Protein AF-A0A3Q1AWP1-F1 (afdb_monomer_lite)

Organism: Amphiprion ocellaris (NCBI:txid80972)

Radius of gyration: 15.58 Å; chains: 1; bounding box: 40×20×43 Å

Structure (mmCIF, N/CA/C/O backbone):
data_AF-A0A3Q1AWP1-F1
#
_entry.id   AF-A0A3Q1AWP1-F1
#
loop_
_atom_site.group_PDB
_atom_site.id
_atom_site.type_symbol
_atom_site.label_atom_id
_atom_site.label_alt_id
_atom_site.label_comp_id
_atom_site.label_asym_id
_atom_site.label_entity_id
_atom_site.label_seq_id
_atom_site.pdbx_PDB_ins_code
_atom_site.Cartn_x
_atom_site.Cartn_y
_atom_site.Cartn_z
_atom_site.occupancy
_atom_site.B_iso_or_equiv
_atom_site.auth_seq_id
_atom_site.auth_comp_id
_atom_site.auth_asym_id
_atom_site.auth_atom_id
_atom_site.pdbx_PDB_model_num
ATOM 1 N N . MET A 1 1 ? 5.289 -5.333 -12.918 1.00 77.38 1 MET A N 1
ATOM 2 C CA . MET A 1 1 ? 5.047 -4.161 -12.049 1.00 77.38 1 MET A CA 1
ATOM 3 C C . MET A 1 1 ? 6.378 -3.536 -11.684 1.00 77.38 1 MET A C 1
ATOM 5 O O . MET A 1 1 ? 7.332 -4.279 -11.473 1.00 77.38 1 MET A O 1
ATOM 9 N N . VAL A 1 2 ? 6.441 -2.209 -11.630 1.00 78.25 2 VAL A N 1
ATOM 10 C CA . VAL A 1 2 ? 7.657 -1.429 -11.375 1.00 78.25 2 VAL A CA 1
ATOM 11 C C . VAL A 1 2 ? 7.382 -0.419 -10.272 1.00 78.25 2 VAL A C 1
ATOM 13 O O . VAL A 1 2 ? 6.376 0.283 -10.310 1.00 78.25 2 VAL A O 1
ATOM 16 N N . LYS A 1 3 ? 8.287 -0.351 -9.295 1.00 81.5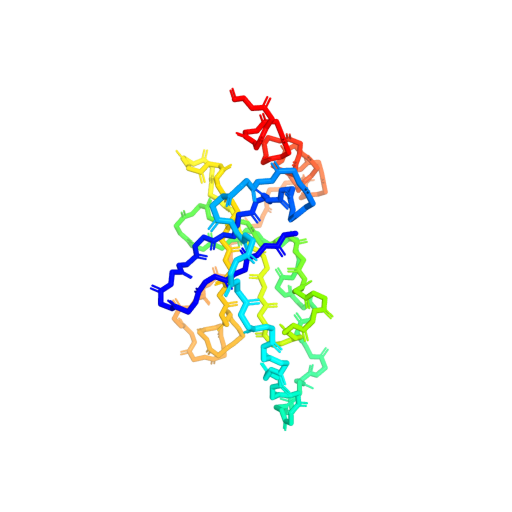6 3 LYS A N 1
ATOM 17 C CA . LYS A 1 3 ? 8.365 0.736 -8.319 1.00 81.56 3 LYS A CA 1
ATOM 18 C C . LYS A 1 3 ? 9.567 1.592 -8.685 1.00 81.56 3 LYS A C 1
ATOM 20 O O . LYS A 1 3 ? 10.669 1.060 -8.795 1.00 81.56 3 LYS A O 1
ATOM 25 N N . TYR A 1 4 ? 9.338 2.882 -8.883 1.00 79.88 4 TYR A N 1
ATOM 26 C CA . TYR A 1 4 ? 10.393 3.847 -9.166 1.00 79.88 4 TYR A CA 1
ATOM 27 C C . TYR A 1 4 ? 10.915 4.463 -7.870 1.00 79.88 4 TYR A C 1
ATOM 29 O O . TYR A 1 4 ? 10.132 4.776 -6.971 1.00 79.88 4 TYR A O 1
ATOM 37 N N . ASP A 1 5 ? 12.230 4.656 -7.781 1.00 77.81 5 ASP A N 1
ATOM 38 C CA . ASP A 1 5 ? 12.841 5.351 -6.648 1.00 77.81 5 ASP A CA 1
ATOM 39 C C . ASP A 1 5 ? 12.274 6.777 -6.547 1.00 77.81 5 ASP A C 1
ATOM 41 O O . ASP A 1 5 ? 12.242 7.517 -7.532 1.00 77.81 5 ASP A O 1
ATOM 45 N N . GLY A 1 6 ? 11.809 7.155 -5.354 1.00 81.31 6 GLY A N 1
ATOM 46 C CA . GLY A 1 6 ? 11.223 8.473 -5.083 1.00 81.31 6 GLY A CA 1
ATOM 47 C C . GLY A 1 6 ? 9.740 8.632 -5.437 1.00 81.31 6 GLY A C 1
ATOM 48 O O . GLY A 1 6 ? 9.195 9.703 -5.193 1.00 81.31 6 GLY A O 1
ATOM 49 N N . TYR A 1 7 ? 9.079 7.599 -5.972 1.00 82.56 7 TYR A N 1
ATOM 50 C CA . TYR A 1 7 ? 7.639 7.614 -6.246 1.00 82.56 7 TYR A CA 1
ATOM 51 C C . TYR A 1 7 ? 6.902 6.607 -5.375 1.00 82.56 7 TYR A C 1
ATOM 53 O O . TYR A 1 7 ? 7.357 5.478 -5.195 1.00 82.56 7 TYR A O 1
ATOM 61 N N . ASP A 1 8 ? 5.720 6.981 -4.893 1.00 83.94 8 ASP A N 1
ATOM 62 C CA . ASP A 1 8 ? 4.922 6.144 -3.995 1.00 83.94 8 ASP A CA 1
ATOM 63 C C . ASP A 1 8 ? 4.035 5.120 -4.719 1.00 83.94 8 ASP A C 1
ATOM 65 O O . ASP A 1 8 ? 3.806 4.018 -4.208 1.00 83.94 8 ASP A O 1
ATOM 69 N N . CYS A 1 9 ? 3.614 5.429 -5.944 1.00 82.94 9 CYS A N 1
ATOM 70 C CA . CYS A 1 9 ? 2.802 4.545 -6.771 1.00 82.94 9 CYS A CA 1
ATOM 71 C C . CYS A 1 9 ? 3.614 3.399 -7.400 1.00 82.94 9 CYS A C 1
ATOM 73 O O . CYS A 1 9 ? 4.843 3.442 -7.521 1.00 82.94 9 CYS A O 1
ATOM 75 N N . VAL A 1 10 ? 2.904 2.344 -7.795 1.00 81.31 10 VAL A N 1
ATOM 76 C CA . VAL A 1 10 ? 3.454 1.180 -8.493 1.00 81.31 10 VAL A CA 1
ATOM 77 C C . VAL A 1 10 ? 2.810 1.088 -9.868 1.00 81.31 10 VAL A C 1
ATOM 79 O O . VAL A 1 10 ? 1.588 1.061 -9.981 1.00 81.31 10 VAL A O 1
ATOM 82 N N . CYS A 1 11 ? 3.628 1.002 -10.914 1.00 77.56 11 CYS A N 1
ATOM 83 C CA . CYS A 1 11 ? 3.156 1.004 -12.296 1.00 77.56 11 CYS A CA 1
ATOM 84 C C . CYS A 1 11 ? 3.132 -0.412 -12.889 1.00 77.56 11 CYS A C 1
ATOM 86 O O . CYS A 1 11 ? 4.069 -1.205 -12.712 1.00 77.56 11 CYS A O 1
ATOM 88 N N . GLY A 1 12 ? 2.076 -0.737 -13.635 1.00 73.19 12 GLY A N 1
ATOM 89 C CA . GLY A 1 12 ? 2.088 -1.834 -14.601 1.00 73.19 12 GLY A CA 1
ATOM 90 C C . GLY A 1 12 ? 2.824 -1.386 -15.861 1.00 73.19 12 GLY A C 1
ATOM 91 O O . GLY A 1 12 ? 2.484 -0.356 -16.424 1.00 73.19 12 GLY A O 1
ATOM 92 N N . ILE A 1 13 ? 3.861 -2.114 -16.276 1.00 70.81 13 ILE A N 1
ATOM 93 C CA . ILE A 1 13 ? 4.628 -1.787 -17.482 1.00 70.81 13 ILE A CA 1
ATOM 94 C C . ILE A 1 13 ? 4.931 -3.073 -18.234 1.00 70.81 13 ILE A C 1
ATOM 96 O O . ILE A 1 13 ? 5.442 -4.037 -17.650 1.00 70.81 13 ILE A O 1
ATOM 100 N N . GLU A 1 14 ? 4.651 -3.065 -19.532 1.00 65.94 14 GLU A N 1
ATOM 101 C CA . GLU A 1 14 ? 5.032 -4.121 -20.461 1.00 65.94 14 GLU A CA 1
ATOM 102 C C . GLU A 1 14 ? 6.476 -3.904 -20.932 1.00 65.94 14 GLU A C 1
ATOM 104 O O . GLU A 1 14 ? 6.734 -3.369 -22.007 1.00 65.94 14 GLU A O 1
ATOM 109 N N . PHE A 1 15 ? 7.444 -4.339 -20.116 1.00 60.16 15 PHE A N 1
AT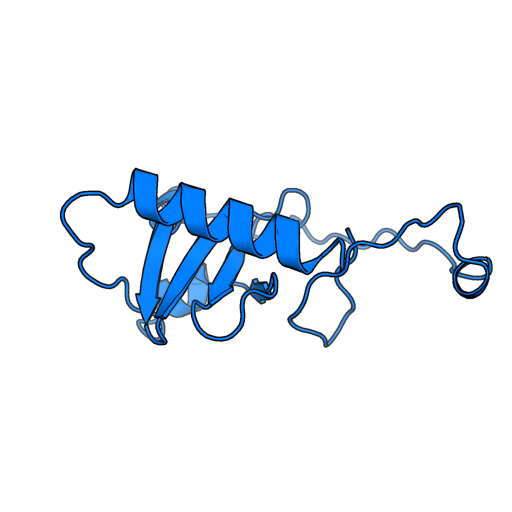OM 110 C CA . PHE A 1 15 ? 8.888 -4.176 -20.371 1.00 60.16 15 PHE A CA 1
ATOM 111 C C . PHE A 1 15 ? 9.356 -4.583 -21.775 1.00 60.16 15 PHE A C 1
ATOM 113 O O . PHE A 1 15 ? 10.381 -4.093 -22.239 1.00 60.16 15 PHE A O 1
ATOM 120 N N . PHE A 1 16 ? 8.659 -5.517 -22.422 1.00 55.56 16 PHE A N 1
ATOM 121 C CA . PHE A 1 16 ? 9.063 -6.047 -23.721 1.00 55.56 16 PHE A CA 1
ATOM 122 C C . PHE A 1 16 ? 8.528 -5.232 -24.908 1.00 55.56 16 PHE A C 1
ATOM 124 O O . PHE A 1 16 ? 9.109 -5.289 -25.989 1.00 55.56 16 PHE A O 1
ATOM 131 N N . MET A 1 17 ? 7.444 -4.477 -24.715 1.00 60.28 17 MET A N 1
ATOM 132 C CA . MET A 1 17 ? 6.754 -3.758 -25.793 1.00 60.28 17 MET A CA 1
ATOM 133 C C . MET A 1 17 ? 7.008 -2.249 -25.761 1.00 60.28 17 MET A C 1
ATOM 135 O O . MET A 1 17 ? 6.836 -1.580 -26.778 1.00 60.28 17 MET A O 1
ATOM 139 N N . ASP A 1 18 ? 7.456 -1.709 -24.627 1.00 62.91 18 ASP A N 1
ATOM 140 C CA . ASP A 1 18 ? 7.679 -0.276 -24.476 1.00 62.91 18 ASP A CA 1
ATOM 141 C C . ASP A 1 18 ? 9.041 0.162 -25.046 1.00 62.91 18 ASP A C 1
ATOM 143 O O . ASP A 1 18 ? 10.114 -0.135 -24.508 1.00 62.91 18 ASP A O 1
ATOM 147 N N . GLU A 1 19 ? 9.006 0.899 -26.159 1.00 63.00 19 GLU A N 1
ATOM 148 C CA . GLU A 1 19 ? 10.209 1.400 -26.826 1.00 63.00 19 GLU A CA 1
ATOM 149 C C . GLU A 1 19 ? 11.010 2.394 -25.977 1.00 63.00 19 GLU A C 1
ATOM 151 O O . GLU A 1 19 ? 12.225 2.496 -26.161 1.00 63.00 19 GLU A O 1
ATOM 156 N N . SER A 1 20 ? 10.372 3.070 -25.014 1.00 66.81 20 SER A N 1
ATOM 157 C CA . SER A 1 20 ? 11.038 4.018 -24.114 1.00 66.81 20 SER A CA 1
ATOM 158 C C . SER A 1 20 ? 11.971 3.333 -23.104 1.00 66.81 20 SER A C 1
ATOM 160 O O . SER A 1 20 ? 12.843 3.981 -22.523 1.00 66.81 20 SER A O 1
ATOM 162 N N . ILE A 1 21 ? 11.849 2.008 -22.936 1.00 62.62 21 ILE A N 1
ATOM 163 C CA . ILE A 1 21 ? 12.556 1.216 -21.915 1.00 62.62 21 ILE A CA 1
ATOM 164 C C . ILE A 1 21 ? 13.768 0.459 -22.486 1.00 62.62 21 ILE A C 1
ATOM 166 O O . ILE A 1 21 ? 14.599 -0.050 -21.731 1.00 62.62 21 ILE A O 1
ATOM 170 N N . LYS A 1 22 ? 13.960 0.462 -23.814 1.00 57.94 22 LYS A N 1
ATOM 171 C CA . LYS A 1 22 ? 15.021 -0.284 -24.530 1.00 57.94 22 LYS A CA 1
ATOM 172 C C . LYS A 1 22 ? 16.469 0.045 -24.098 1.00 57.94 22 LYS A C 1
ATOM 174 O O . LYS A 1 22 ? 17.381 -0.684 -24.476 1.00 57.94 22 LYS A O 1
ATOM 179 N N . ALA A 1 23 ? 16.698 1.093 -23.299 1.00 58.09 23 ALA A N 1
ATOM 180 C CA . ALA A 1 23 ? 18.020 1.528 -22.825 1.00 58.09 23 ALA A CA 1
ATOM 181 C C . ALA A 1 23 ? 18.272 1.344 -21.309 1.00 58.09 23 ALA A C 1
ATOM 183 O O . ALA A 1 23 ? 19.312 1.775 -20.804 1.00 58.09 23 ALA A O 1
ATOM 184 N N . ALA A 1 24 ? 17.350 0.738 -20.552 1.00 60.97 24 ALA A N 1
ATOM 185 C CA . ALA A 1 24 ? 17.502 0.614 -19.103 1.00 60.97 24 ALA A CA 1
ATOM 186 C C . ALA A 1 24 ? 18.565 -0.438 -18.717 1.00 60.97 24 ALA A C 1
ATOM 188 O O . ALA A 1 24 ? 18.372 -1.641 -18.896 1.00 60.97 24 ALA A O 1
ATOM 189 N N . ASN A 1 25 ? 19.681 0.001 -18.124 1.00 60.69 25 ASN A N 1
ATOM 190 C CA . ASN A 1 25 ? 20.638 -0.893 -17.468 1.00 60.69 25 ASN A CA 1
ATOM 191 C C . ASN A 1 25 ? 20.003 -1.462 -16.189 1.00 60.69 25 ASN A C 1
ATOM 193 O O . ASN A 1 25 ? 19.875 -0.763 -15.184 1.00 60.69 25 ASN A O 1
ATOM 197 N N . LEU A 1 26 ? 19.594 -2.732 -16.224 1.00 59.22 26 LEU A N 1
ATOM 198 C CA . LEU A 1 26 ? 18.996 -3.416 -15.079 1.00 59.22 26 LEU A CA 1
ATOM 199 C C . LEU A 1 26 ? 20.038 -3.612 -13.968 1.00 59.22 26 LEU A C 1
ATOM 201 O O . LEU A 1 26 ? 20.882 -4.505 -14.037 1.00 59.22 26 LEU A O 1
ATOM 205 N N . VAL A 1 27 ? 19.952 -2.810 -12.909 1.00 60.62 27 VAL A N 1
ATOM 206 C CA . VAL A 1 27 ? 20.749 -2.998 -11.693 1.00 60.62 27 VAL A CA 1
ATOM 207 C C . VAL A 1 27 ? 19.867 -3.636 -10.626 1.00 60.62 27 VAL A C 1
ATOM 209 O O . VAL A 1 27 ? 18.948 -3.014 -10.099 1.00 60.62 27 VAL A O 1
ATOM 212 N N . ARG A 1 28 ? 20.142 -4.897 -10.277 1.00 58.69 28 ARG A N 1
ATOM 213 C CA . ARG A 1 28 ? 19.440 -5.576 -9.181 1.00 58.69 28 ARG A CA 1
ATOM 214 C C . ARG A 1 28 ? 19.990 -5.085 -7.842 1.00 58.69 28 ARG A C 1
ATOM 216 O O . ARG A 1 28 ? 21.010 -5.581 -7.372 1.00 58.69 28 ARG A O 1
ATOM 223 N N . LYS A 1 29 ? 19.293 -4.144 -7.206 1.00 63.88 29 LYS A N 1
ATOM 224 C CA . LYS A 1 29 ? 19.585 -3.701 -5.838 1.00 63.88 29 LYS A CA 1
ATOM 225 C C . LYS A 1 29 ? 18.367 -3.959 -4.958 1.00 63.88 29 LYS A C 1
ATOM 227 O O . LYS A 1 29 ? 17.392 -3.227 -5.006 1.00 63.88 29 LYS A O 1
ATOM 232 N N . VAL A 1 30 ? 18.416 -5.032 -4.175 1.00 61.75 30 VAL A N 1
ATOM 233 C CA . VAL A 1 30 ? 17.366 -5.381 -3.210 1.00 61.75 30 VAL A CA 1
ATOM 234 C C . VAL A 1 30 ? 18.053 -5.655 -1.878 1.00 61.75 30 VAL A C 1
ATOM 236 O O . VAL A 1 30 ? 18.855 -6.583 -1.776 1.00 61.75 30 VAL A O 1
ATOM 239 N N . ASN A 1 31 ? 17.793 -4.821 -0.871 1.00 59.31 31 ASN A N 1
ATOM 240 C CA . ASN A 1 31 ? 18.383 -4.979 0.455 1.00 59.31 31 ASN A CA 1
ATOM 241 C C . ASN A 1 31 ? 17.420 -5.727 1.389 1.00 59.31 31 ASN A C 1
ATOM 243 O O . ASN A 1 31 ? 16.734 -5.117 2.199 1.00 59.31 31 ASN A O 1
ATOM 247 N N . ASN A 1 32 ? 17.400 -7.058 1.299 1.00 59.12 32 ASN A N 1
ATOM 248 C CA . ASN A 1 32 ? 16.553 -7.919 2.142 1.00 59.12 32 ASN A CA 1
ATOM 249 C C . ASN A 1 32 ? 17.152 -8.215 3.530 1.00 59.12 32 ASN A C 1
ATOM 251 O O . ASN A 1 32 ? 16.749 -9.167 4.188 1.00 59.12 32 ASN A O 1
ATOM 255 N N . LYS A 1 33 ? 18.138 -7.435 3.994 1.00 58.94 33 LYS A N 1
ATOM 256 C CA . LYS A 1 33 ? 18.746 -7.629 5.325 1.00 58.94 33 LYS A CA 1
ATOM 257 C C . LYS A 1 33 ? 17.905 -7.072 6.476 1.00 58.94 33 LYS A C 1
ATOM 259 O O . LYS A 1 33 ? 18.350 -7.121 7.621 1.00 58.94 33 LYS A O 1
ATOM 264 N N . ILE A 1 34 ? 16.732 -6.518 6.191 1.00 65.00 34 ILE A N 1
ATOM 265 C CA . ILE A 1 34 ? 15.871 -5.952 7.222 1.00 65.00 34 ILE A CA 1
ATOM 266 C C . ILE A 1 34 ? 15.207 -7.114 7.966 1.00 65.00 34 ILE A C 1
ATOM 268 O O . ILE A 1 34 ? 14.617 -8.001 7.349 1.00 65.00 34 ILE A O 1
ATOM 272 N N . LYS A 1 35 ? 15.349 -7.146 9.295 1.00 65.00 35 LYS A N 1
ATOM 273 C CA . LYS A 1 35 ? 14.640 -8.120 10.129 1.00 65.00 35 LYS A CA 1
ATOM 274 C C . LYS A 1 35 ? 13.154 -7.807 10.049 1.00 65.00 35 LYS A C 1
ATOM 276 O O . LYS A 1 35 ? 12.745 -6.700 10.374 1.00 65.00 35 LYS A O 1
ATOM 281 N N . ILE A 1 36 ? 12.383 -8.781 9.597 1.00 65.38 36 ILE A N 1
ATOM 282 C CA . ILE A 1 36 ? 10.934 -8.679 9.487 1.00 65.38 36 ILE A CA 1
ATOM 283 C C . ILE A 1 36 ? 10.353 -9.274 10.773 1.00 65.38 36 ILE A C 1
ATOM 285 O O . ILE A 1 36 ? 10.644 -10.441 11.053 1.00 65.38 36 ILE A O 1
ATOM 289 N N . PRO A 1 37 ? 9.612 -8.500 11.581 1.00 71.31 37 PRO A N 1
ATOM 290 C CA . PRO A 1 37 ? 8.886 -9.036 12.730 1.00 71.31 37 PRO A CA 1
ATOM 291 C C . PRO A 1 37 ? 7.912 -10.139 12.306 1.00 71.31 37 PRO A C 1
ATOM 293 O O . PRO A 1 37 ? 7.457 -10.172 11.165 1.00 71.31 37 PRO A O 1
ATOM 296 N N . SER A 1 38 ? 7.567 -11.047 13.217 1.00 72.88 38 SER A N 1
ATOM 297 C CA . SER A 1 38 ? 6.539 -12.063 12.954 1.00 72.88 38 SER A CA 1
ATOM 298 C C . SER A 1 38 ? 5.138 -11.462 12.824 1.00 72.88 38 SER A C 1
ATOM 300 O O . SER A 1 38 ? 4.293 -12.048 12.154 1.00 72.88 38 SER A O 1
ATOM 302 N N . GLU A 1 39 ? 4.895 -10.296 13.428 1.00 73.94 39 GLU A N 1
ATOM 303 C CA . GLU A 1 39 ? 3.589 -9.630 13.445 1.00 73.94 39 GLU A CA 1
ATOM 304 C C . GLU A 1 39 ? 3.260 -8.841 12.163 1.00 73.94 39 GLU A C 1
ATOM 306 O O . GLU A 1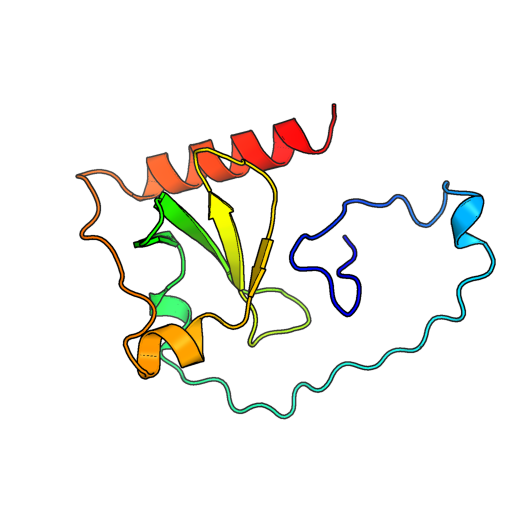 39 ? 2.166 -8.307 12.037 1.00 73.94 39 GLU A O 1
ATOM 311 N N . VAL A 1 40 ? 4.143 -8.801 11.161 1.00 74.50 40 VAL A N 1
ATOM 312 C CA . VAL A 1 40 ? 3.924 -8.023 9.920 1.00 74.50 40 VAL A CA 1
ATOM 313 C C . VAL A 1 40 ? 2.676 -8.411 9.120 1.00 74.50 40 VAL A C 1
ATOM 315 O O . VAL A 1 40 ? 2.173 -7.623 8.326 1.00 74.50 40 VAL A O 1
ATOM 318 N N . GLU A 1 41 ? 2.150 -9.619 9.310 1.00 80.62 41 GLU A N 1
ATOM 319 C CA . GLU A 1 41 ? 0.907 -10.043 8.654 1.00 80.62 41 GLU A CA 1
ATOM 320 C C . GLU A 1 41 ? -0.342 -9.390 9.285 1.00 80.62 41 GLU A C 1
ATOM 322 O O . GLU A 1 41 ? -1.417 -9.434 8.695 1.00 80.62 41 GLU A O 1
ATOM 327 N N . GLU A 1 42 ? -0.219 -8.744 10.451 1.00 85.00 42 GLU A N 1
ATOM 328 C CA . GLU A 1 42 ? -1.334 -8.122 11.180 1.00 85.00 42 GLU A CA 1
ATOM 329 C C . GLU A 1 42 ? -2.011 -6.993 10.393 1.00 85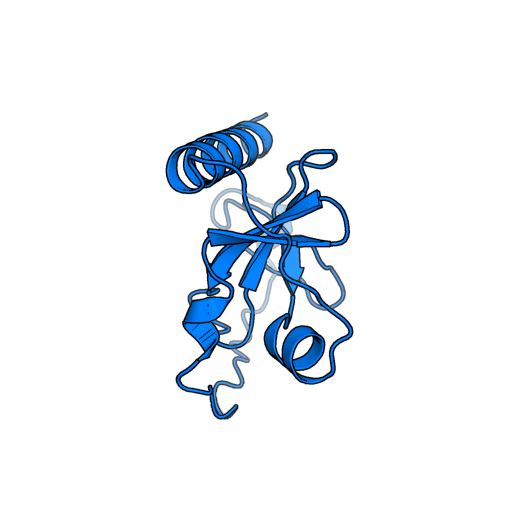.00 42 GLU A C 1
ATOM 331 O O . GLU A 1 42 ? -3.229 -6.818 10.482 1.00 85.00 42 GLU A O 1
ATOM 336 N N . LEU A 1 43 ? -1.232 -6.258 9.593 1.00 88.25 43 LEU A N 1
ATOM 337 C CA . LEU A 1 43 ? -1.727 -5.145 8.783 1.00 88.25 43 LEU A CA 1
ATOM 338 C C . LEU A 1 43 ? -2.473 -5.610 7.530 1.00 88.25 43 LEU A C 1
ATOM 340 O O . LEU A 1 43 ? -3.272 -4.852 6.988 1.00 88.25 43 LEU A O 1
ATOM 344 N N . VAL A 1 44 ? -2.228 -6.827 7.042 1.00 90.19 44 VAL A N 1
ATOM 345 C CA . VAL A 1 44 ? -2.790 -7.289 5.768 1.00 90.19 44 VAL A CA 1
ATOM 346 C C . VAL A 1 44 ? -4.309 -7.438 5.873 1.00 90.19 44 VAL A C 1
ATOM 348 O O . VAL A 1 44 ? -4.840 -8.040 6.805 1.00 90.19 44 VAL A O 1
ATOM 351 N N . GLY A 1 45 ? -5.018 -6.878 4.892 1.00 89.25 45 GLY A N 1
ATOM 352 C CA . GLY A 1 45 ? -6.475 -6.881 4.836 1.00 89.25 45 GLY A CA 1
ATOM 353 C C . GLY A 1 45 ? -7.140 -5.927 5.824 1.00 89.25 45 GLY A C 1
ATOM 354 O O . GLY A 1 45 ? -8.344 -6.033 6.024 1.00 89.25 45 GLY A O 1
ATOM 355 N N . LYS A 1 46 ? -6.380 -5.025 6.461 1.00 90.25 46 LYS A N 1
ATOM 356 C CA . LYS A 1 46 ? -6.918 -4.025 7.383 1.00 90.25 46 LYS A CA 1
ATOM 357 C C . LYS A 1 46 ? -7.181 -2.701 6.688 1.00 90.25 46 LYS A C 1
ATOM 359 O O . LYS A 1 46 ? -6.354 -2.199 5.918 1.00 90.25 46 LYS A O 1
ATOM 364 N N . ALA A 1 47 ? -8.304 -2.092 7.050 1.00 90.50 47 ALA A N 1
ATOM 365 C CA . ALA A 1 47 ? -8.524 -0.671 6.840 1.00 90.50 47 ALA A CA 1
ATOM 366 C C . ALA A 1 47 ? -7.639 0.152 7.792 1.00 90.50 47 ALA A C 1
ATOM 368 O O . ALA A 1 47 ? -7.562 -0.132 8.988 1.00 90.50 47 ALA A O 1
ATOM 369 N N . VAL A 1 48 ? -7.006 1.198 7.271 1.00 90.06 48 VAL A N 1
ATOM 370 C CA . VAL A 1 48 ? -6.159 2.127 8.028 1.00 90.06 48 VAL A CA 1
ATOM 371 C C . VAL A 1 48 ? -6.671 3.560 7.891 1.00 90.06 48 VAL A C 1
ATOM 373 O O . VAL A 1 48 ? -7.525 3.857 7.045 1.00 90.06 48 VAL A O 1
ATOM 376 N N . GLU A 1 49 ? -6.185 4.458 8.748 1.00 85.81 49 GLU A N 1
ATOM 377 C CA . GLU A 1 49 ? -6.489 5.890 8.663 1.00 85.81 49 GLU A CA 1
ATOM 378 C C . GLU A 1 49 ? -6.275 6.448 7.243 1.00 85.81 49 GLU A C 1
ATOM 380 O O . GLU A 1 49 ? -5.525 5.906 6.434 1.00 85.81 49 GLU A O 1
ATOM 385 N N . HIS A 1 50 ? -6.978 7.538 6.924 1.00 80.19 50 HIS A N 1
ATOM 386 C CA . HIS A 1 50 ? -7.077 8.102 5.568 1.00 80.19 50 HIS A CA 1
ATOM 387 C C . HIS A 1 50 ? -7.846 7.236 4.550 1.00 80.19 50 HIS A C 1
ATOM 389 O O . HIS A 1 50 ? -7.724 7.459 3.347 1.00 80.19 50 HIS A O 1
ATOM 395 N N . LEU A 1 51 ? -8.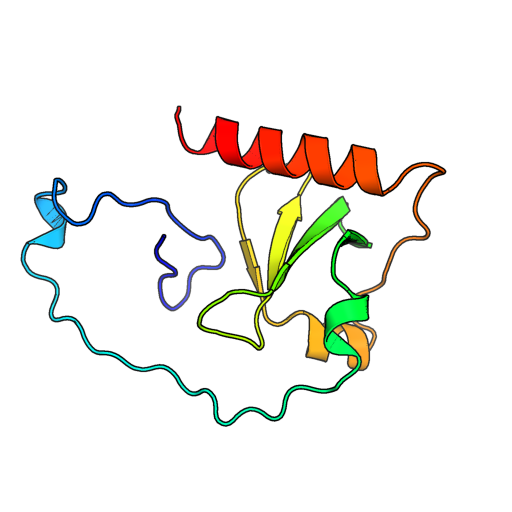707 6.316 5.015 1.00 81.00 51 LEU A N 1
ATOM 396 C CA . LEU A 1 51 ? -9.541 5.441 4.164 1.00 81.00 51 LEU A CA 1
ATOM 397 C C . LEU A 1 51 ? -8.700 4.548 3.233 1.00 81.00 51 LEU A C 1
ATOM 399 O O . LEU A 1 51 ? -9.103 4.247 2.105 1.00 81.00 51 LEU A O 1
ATOM 403 N N . GLY A 1 52 ? -7.514 4.164 3.705 1.00 88.25 52 GLY A N 1
ATOM 404 C CA . GLY A 1 52 ? -6.639 3.223 3.022 1.00 88.25 52 GLY A CA 1
ATOM 405 C C . GLY A 1 52 ? -6.979 1.782 3.387 1.00 88.25 52 GLY A C 1
ATOM 406 O O . GLY A 1 52 ? -7.484 1.511 4.476 1.00 88.25 52 GLY A O 1
ATOM 407 N N . MET A 1 53 ? -6.668 0.846 2.494 1.00 92.44 53 MET A N 1
ATOM 408 C CA . MET A 1 53 ? -6.671 -0.581 2.803 1.00 92.44 53 MET A CA 1
ATOM 409 C C . MET A 1 53 ? -5.377 -1.244 2.358 1.00 92.44 53 MET A C 1
ATOM 411 O O . MET A 1 53 ? -4.967 -1.137 1.199 1.00 92.44 53 MET A O 1
ATOM 415 N N . VAL A 1 54 ? -4.758 -1.953 3.297 1.00 93.06 54 VAL A N 1
ATOM 416 C CA . VAL A 1 54 ? -3.548 -2.736 3.066 1.00 93.06 54 VAL A CA 1
ATOM 417 C C . VAL A 1 54 ? -3.939 -4.044 2.385 1.00 93.06 54 VAL A C 1
ATOM 419 O O . VAL A 1 54 ? -4.678 -4.852 2.940 1.00 93.06 54 VAL A O 1
ATOM 422 N N . LEU A 1 55 ? -3.453 -4.257 1.167 1.00 91.75 55 LEU A N 1
ATOM 423 C CA . LEU A 1 55 ? -3.876 -5.370 0.315 1.00 91.75 55 LEU A CA 1
ATOM 424 C C . LEU A 1 55 ? -3.033 -6.621 0.554 1.00 91.75 55 LEU A C 1
ATOM 426 O O . LEU A 1 55 ? -3.558 -7.722 0.683 1.00 91.75 55 LEU A O 1
ATOM 430 N N . SER A 1 56 ? -1.713 -6.455 0.568 1.00 90.94 56 SER A N 1
ATOM 431 C CA . SER A 1 56 ? -0.755 -7.541 0.766 1.00 90.94 56 SER A CA 1
ATOM 432 C C . SER A 1 56 ? 0.652 -6.989 0.959 1.00 90.94 56 SER A C 1
ATOM 434 O O . SER A 1 56 ? 0.914 -5.799 0.774 1.00 90.94 56 SER A O 1
ATOM 436 N N . ARG A 1 57 ? 1.587 -7.866 1.312 1.00 90.38 57 ARG A N 1
ATOM 437 C CA . ARG A 1 57 ? 3.010 -7.540 1.348 1.00 90.38 57 ARG A CA 1
ATOM 438 C C . ARG A 1 57 ? 3.605 -7.540 -0.057 1.00 90.38 57 ARG A C 1
ATOM 440 O O . ARG A 1 57 ? 3.268 -8.385 -0.888 1.00 90.38 57 ARG A O 1
ATOM 447 N N . ALA A 1 58 ? 4.549 -6.641 -0.308 1.00 87.62 58 ALA A N 1
ATOM 448 C CA . ALA A 1 58 ? 5.276 -6.638 -1.564 1.00 87.62 58 ALA A CA 1
ATOM 449 C C . ALA A 1 58 ? 6.154 -7.906 -1.678 1.00 87.62 58 ALA A C 1
ATOM 451 O O . ALA A 1 58 ? 6.875 -8.254 -0.738 1.00 87.62 58 ALA A O 1
ATOM 452 N N . PRO A 1 59 ? 6.143 -8.603 -2.829 1.00 85.06 59 PRO A N 1
ATOM 453 C CA . PRO A 1 59 ? 6.769 -9.919 -2.967 1.00 85.06 59 PRO A CA 1
ATOM 454 C C . PRO A 1 59 ? 8.302 -9.873 -2.964 1.00 85.06 59 PRO A C 1
ATOM 456 O O . PRO A 1 59 ? 8.945 -10.839 -2.562 1.00 85.06 59 PRO A O 1
ATOM 459 N N . ILE A 1 60 ? 8.897 -8.767 -3.431 1.00 82.62 60 ILE A N 1
ATOM 460 C CA . ILE A 1 60 ? 10.358 -8.607 -3.534 1.00 82.62 60 ILE A CA 1
ATOM 461 C C . ILE A 1 60 ? 10.899 -7.777 -2.367 1.00 82.62 60 ILE A C 1
ATOM 463 O O . ILE A 1 60 ? 11.845 -8.198 -1.706 1.00 82.62 60 ILE A O 1
ATOM 467 N N . MET A 1 61 ? 10.303 -6.608 -2.117 1.00 81.69 61 MET A N 1
ATOM 468 C CA . MET A 1 61 ? 10.662 -5.734 -1.000 1.00 81.69 61 MET A CA 1
ATOM 469 C C . MET A 1 61 ? 9.791 -6.077 0.202 1.00 81.69 61 MET A C 1
ATOM 471 O O . MET A 1 61 ? 8.823 -5.393 0.499 1.00 81.69 61 MET A O 1
ATOM 475 N N . THR A 1 62 ? 10.130 -7.164 0.883 1.00 82.56 62 THR A N 1
ATOM 476 C CA . THR A 1 62 ? 9.278 -7.812 1.893 1.00 82.56 62 THR A CA 1
ATOM 477 C C . THR A 1 62 ? 8.953 -6.964 3.127 1.00 82.56 62 THR A C 1
ATOM 479 O O . THR A 1 62 ? 8.119 -7.370 3.918 1.00 82.56 62 THR A O 1
ATOM 482 N N . ASN A 1 63 ? 9.571 -5.797 3.301 1.00 84.19 63 ASN A N 1
ATOM 483 C CA . ASN A 1 63 ? 9.247 -4.832 4.361 1.00 84.19 63 ASN A CA 1
ATOM 484 C C . ASN A 1 63 ? 8.252 -3.753 3.915 1.00 84.19 63 ASN A C 1
ATOM 486 O O . ASN A 1 63 ? 7.941 -2.842 4.673 1.00 84.19 63 ASN A O 1
ATOM 490 N N . TRP A 1 64 ? 7.787 -3.833 2.671 1.00 89.69 64 TRP A N 1
ATOM 491 C CA . TRP A 1 64 ? 6.837 -2.903 2.086 1.00 89.69 64 TRP A CA 1
ATOM 492 C C . TRP A 1 64 ? 5.489 -3.586 1.891 1.00 89.69 64 TRP A C 1
ATOM 494 O O . TRP A 1 64 ? 5.408 -4.796 1.663 1.00 89.69 64 TRP A O 1
ATOM 504 N N . TYR A 1 65 ? 4.438 -2.784 1.914 1.00 91.62 65 TYR A N 1
ATOM 505 C CA . TYR A 1 65 ? 3.060 -3.213 1.750 1.00 91.62 65 TYR A CA 1
ATOM 506 C C . TYR A 1 65 ? 2.442 -2.522 0.555 1.00 91.62 65 TYR A C 1
ATOM 508 O O . TYR A 1 65 ? 2.701 -1.344 0.319 1.00 91.62 65 TYR A O 1
ATOM 516 N N . TYR A 1 66 ? 1.594 -3.249 -0.159 1.00 92.56 66 TYR A N 1
ATOM 517 C CA . TYR A 1 66 ? 0.664 -2.669 -1.105 1.00 92.56 66 TYR A CA 1
ATOM 518 C C . TYR A 1 66 ? -0.539 -2.099 -0.367 1.00 92.56 66 TYR A C 1
ATOM 520 O O . TYR A 1 66 ? -1.160 -2.781 0.449 1.00 92.56 66 TYR A O 1
ATOM 528 N N . ILE A 1 67 ? -0.886 -0.862 -0.692 1.00 93.19 67 ILE A N 1
ATOM 529 C CA . ILE A 1 67 ? -2.038 -0.154 -0.139 1.00 93.19 67 ILE A CA 1
ATOM 530 C C . ILE A 1 67 ? -2.744 0.602 -1.255 1.00 93.19 67 ILE A C 1
ATOM 532 O O . ILE A 1 67 ? -2.131 1.015 -2.239 1.00 93.19 67 ILE A O 1
ATOM 536 N N . THR A 1 68 ? -4.052 0.753 -1.119 1.00 92.69 68 THR A N 1
ATOM 537 C CA . THR A 1 68 ? -4.855 1.593 -2.006 1.00 92.69 68 THR A CA 1
ATOM 538 C C . THR A 1 68 ? -5.886 2.368 -1.200 1.00 92.69 68 THR A C 1
ATOM 540 O O . THR A 1 68 ? -6.169 2.017 -0.052 1.00 92.69 68 THR A O 1
ATOM 543 N N . TYR A 1 69 ? -6.437 3.421 -1.793 1.00 90.44 69 TYR A N 1
ATOM 544 C CA . TYR A 1 69 ? -7.373 4.327 -1.140 1.00 90.44 69 TYR A CA 1
ATOM 545 C C . TYR A 1 69 ? -8.703 4.327 -1.882 1.00 90.44 69 TYR A C 1
ATOM 547 O O . TYR A 1 69 ? -8.746 4.309 -3.108 1.00 90.44 69 TYR A O 1
ATOM 555 N N . GLU A 1 70 ? -9.813 4.410 -1.148 1.00 86.44 70 GLU A N 1
ATOM 556 C CA . GLU A 1 70 ? -11.148 4.412 -1.769 1.00 86.44 70 GLU A CA 1
ATOM 557 C C . GLU A 1 70 ? -11.357 5.591 -2.733 1.00 86.44 70 GLU A C 1
ATOM 559 O O . GLU A 1 70 ? -12.040 5.460 -3.746 1.00 86.44 70 GLU A O 1
ATOM 564 N N . LYS A 1 71 ? -10.774 6.754 -2.417 1.00 88.12 71 LYS A N 1
ATOM 565 C CA . LYS A 1 71 ? -10.900 7.975 -3.230 1.00 88.12 71 LYS A CA 1
ATOM 566 C C . LYS A 1 71 ? -9.913 8.040 -4.394 1.00 88.12 71 LYS A C 1
ATOM 568 O O . LYS A 1 71 ? -10.136 8.825 -5.311 1.00 88.12 71 LYS A O 1
ATOM 573 N N . ASP A 1 72 ? -8.845 7.254 -4.333 1.00 88.75 72 ASP A N 1
ATOM 574 C CA . ASP A 1 72 ? -7.792 7.206 -5.341 1.00 88.75 72 ASP A CA 1
ATOM 575 C C . ASP A 1 72 ? -7.329 5.748 -5.503 1.00 88.75 72 ASP A C 1
ATOM 577 O O . ASP A 1 72 ? -6.395 5.311 -4.819 1.00 88.75 72 ASP A O 1
ATOM 581 N N . PRO A 1 73 ? -8.026 4.952 -6.343 1.00 87.62 73 PRO A N 1
ATOM 582 C CA . PRO A 1 73 ? -7.820 3.509 -6.474 1.00 87.62 73 PRO A CA 1
ATOM 583 C C . PRO A 1 73 ? -6.579 3.177 -7.323 1.00 87.62 73 PRO A C 1
ATOM 585 O O . PRO A 1 73 ? -6.610 2.355 -8.246 1.00 87.62 73 PRO A O 1
ATOM 588 N N . VAL A 1 74 ? -5.475 3.853 -7.017 1.00 89.81 74 VAL A N 1
ATOM 589 C CA . VAL A 1 74 ? -4.125 3.576 -7.495 1.00 89.81 74 VAL A CA 1
ATOM 590 C C . VAL A 1 74 ? -3.440 2.654 -6.491 1.00 89.81 74 VAL A C 1
ATOM 592 O O . VAL A 1 74 ? -3.726 2.669 -5.289 1.00 89.81 74 VAL A O 1
ATOM 595 N N . LEU A 1 75 ? -2.540 1.808 -6.987 1.00 90.62 75 LEU A N 1
ATOM 596 C CA . LEU A 1 75 ? -1.726 0.961 -6.132 1.00 90.62 75 LEU A CA 1
ATOM 597 C C . LEU A 1 75 ? -0.503 1.732 -5.629 1.00 90.62 75 LEU A C 1
ATOM 599 O O . LEU A 1 75 ? 0.379 2.105 -6.408 1.00 90.62 75 LEU A O 1
ATOM 603 N N . TYR A 1 76 ? -0.431 1.914 -4.318 1.00 91.00 76 TYR A N 1
ATOM 604 C CA . TYR A 1 76 ? 0.702 2.499 -3.614 1.00 91.00 76 TYR A CA 1
ATOM 605 C C . TYR A 1 76 ? 1.519 1.424 -2.917 1.00 91.00 76 TYR A C 1
ATOM 607 O O . TYR A 1 76 ? 1.062 0.297 -2.704 1.00 91.00 76 TYR A O 1
ATOM 615 N N . MET A 1 77 ? 2.747 1.781 -2.555 1.00 91.25 77 MET A N 1
ATOM 616 C CA . MET A 1 77 ? 3.607 0.903 -1.782 1.00 91.25 77 MET A CA 1
ATOM 617 C C . MET A 1 77 ? 4.435 1.690 -0.766 1.00 91.25 77 MET A C 1
ATOM 619 O O . MET A 1 77 ? 5.198 2.570 -1.170 1.00 91.25 77 MET A O 1
ATOM 623 N N . TYR A 1 78 ? 4.317 1.317 0.514 1.00 90.31 78 TYR A N 1
ATOM 624 C CA . TYR A 1 78 ? 4.920 1.998 1.673 1.00 90.31 78 TYR A CA 1
ATOM 625 C C . TYR A 1 78 ? 5.474 1.013 2.718 1.00 90.31 78 TYR A C 1
ATOM 627 O O . TYR A 1 78 ? 5.086 -0.157 2.743 1.00 90.31 78 TYR A O 1
ATOM 635 N N . GLN A 1 79 ? 6.360 1.486 3.600 1.00 89.81 79 GLN A N 1
ATOM 636 C CA . GLN A 1 79 ? 6.873 0.743 4.762 1.00 89.81 79 GLN A CA 1
ATOM 637 C C . GLN A 1 79 ? 5.979 0.968 5.991 1.00 89.81 79 GLN A C 1
ATOM 639 O O . GLN A 1 79 ? 6.365 1.619 6.947 1.00 89.81 79 GLN A O 1
ATOM 644 N N . LEU A 1 80 ? 4.771 0.410 5.963 1.00 90.75 80 LEU A N 1
ATOM 645 C CA . LEU A 1 80 ? 3.728 0.709 6.955 1.00 90.75 80 LEU A CA 1
ATOM 646 C C . LEU A 1 80 ? 3.978 0.142 8.361 1.00 90.75 80 LEU A C 1
ATOM 648 O O . LEU A 1 80 ? 3.279 0.514 9.299 1.00 90.75 80 LEU A O 1
ATOM 652 N N . TRP A 1 81 ? 4.905 -0.810 8.507 1.00 88.88 81 TRP A N 1
ATOM 653 C CA . TRP A 1 81 ? 5.129 -1.461 9.799 1.00 88.88 81 TRP A CA 1
ATOM 654 C C . TRP A 1 81 ? 5.722 -0.503 10.829 1.00 88.88 81 TRP A C 1
ATOM 656 O O . TRP A 1 81 ? 5.261 -0.487 11.965 1.00 88.88 81 TRP A O 1
ATOM 666 N N . ASP A 1 82 ? 6.719 0.283 10.425 1.00 87.38 82 ASP A N 1
ATOM 667 C CA . ASP A 1 82 ? 7.382 1.220 11.329 1.00 87.38 82 ASP A CA 1
ATOM 668 C C . ASP A 1 82 ? 6.384 2.310 11.757 1.00 87.38 82 ASP A C 1
ATOM 670 O O . ASP A 1 82 ? 6.210 2.533 12.950 1.00 87.38 82 ASP A O 1
ATOM 674 N N . ASP A 1 83 ? 5.594 2.841 10.814 1.00 89.75 83 ASP A N 1
ATOM 675 C CA . ASP A 1 83 ? 4.520 3.801 11.109 1.00 89.75 83 ASP A CA 1
ATOM 676 C C . ASP A 1 83 ? 3.465 3.227 12.079 1.00 89.75 83 ASP A C 1
ATOM 678 O O . ASP A 1 83 ? 2.964 3.927 12.958 1.00 89.75 83 ASP A O 1
ATOM 682 N N . TYR A 1 84 ? 3.106 1.943 11.947 1.00 89.06 84 TYR A N 1
ATOM 683 C CA . TYR A 1 84 ? 2.183 1.278 12.877 1.00 89.06 84 TYR A CA 1
ATOM 684 C C . TYR A 1 84 ? 2.803 1.088 14.265 1.00 89.06 84 TYR A C 1
ATOM 686 O O . TYR A 1 84 ? 2.151 1.361 15.274 1.00 89.06 84 TYR A O 1
ATOM 694 N N . ALA A 1 85 ? 4.059 0.639 14.322 1.00 87.88 85 ALA A N 1
ATOM 695 C CA . ALA A 1 85 ? 4.781 0.400 15.568 1.00 87.88 85 ALA A CA 1
ATOM 696 C C . ALA A 1 85 ? 5.028 1.698 16.355 1.00 87.88 85 ALA A C 1
ATOM 698 O O . ALA A 1 85 ? 4.933 1.691 17.585 1.00 87.88 85 ALA A O 1
ATOM 699 N N . ASP A 1 86 ? 5.279 2.801 15.649 1.00 90.06 86 ASP A N 1
ATOM 700 C CA . ASP A 1 86 ? 5.467 4.135 16.223 1.00 90.06 86 ASP A CA 1
ATOM 701 C C . ASP A 1 86 ? 4.128 4.830 16.554 1.00 90.06 86 ASP A C 1
ATOM 703 O O . ASP A 1 86 ? 4.093 5.815 17.296 1.00 90.06 86 ASP A O 1
ATOM 707 N N . GLY A 1 87 ? 3.001 4.275 16.087 1.00 89.00 87 GLY A N 1
ATOM 708 C CA . GLY A 1 87 ? 1.645 4.760 16.363 1.00 89.00 87 GLY A CA 1
ATOM 709 C C . GLY A 1 87 ? 1.155 5.876 15.432 1.00 89.00 87 GLY A C 1
ATOM 710 O O . GLY A 1 87 ? 0.081 6.442 15.678 1.00 89.00 87 GLY A O 1
ATOM 711 N N . ASP A 1 88 ? 1.910 6.160 14.371 1.00 90.12 88 ASP A N 1
ATOM 712 C CA . ASP A 1 88 ? 1.595 7.122 13.310 1.00 90.12 88 ASP A CA 1
ATOM 713 C C . ASP A 1 88 ? 0.575 6.571 12.300 1.00 90.12 88 ASP A C 1
ATOM 715 O O . ASP A 1 88 ? -0.139 7.334 11.647 1.00 90.12 88 ASP A O 1
ATOM 719 N N . LEU A 1 89 ? 0.451 5.243 12.206 1.00 90.25 89 LEU A N 1
ATOM 720 C CA . LEU A 1 89 ? -0.583 4.557 11.438 1.00 90.25 89 LEU A CA 1
ATOM 721 C C . LEU A 1 89 ? -1.521 3.796 12.373 1.00 90.25 89 LEU A C 1
ATOM 723 O O . LEU A 1 89 ? -1.083 2.981 13.182 1.00 90.25 89 LEU A O 1
ATOM 727 N N . ARG A 1 90 ? -2.835 3.995 12.223 1.00 91.06 90 ARG A N 1
ATOM 728 C CA . ARG A 1 90 ? -3.834 3.256 13.010 1.00 91.06 90 ARG A CA 1
ATOM 729 C C . ARG A 1 90 ? -4.726 2.392 12.140 1.00 91.06 90 ARG A C 1
ATOM 731 O O . ARG A 1 90 ? -5.214 2.825 11.095 1.00 91.06 90 ARG A O 1
ATOM 738 N N . ILE A 1 91 ? -4.981 1.181 12.628 1.00 89.94 91 ILE A N 1
ATOM 739 C CA . ILE A 1 91 ? -5.993 0.279 12.083 1.00 89.94 91 ILE A CA 1
ATOM 740 C C . ILE A 1 91 ? -7.371 0.804 12.495 1.00 89.94 91 ILE A C 1
ATOM 742 O O . ILE A 1 91 ? -7.640 1.034 13.676 1.00 89.94 91 ILE A O 1
ATOM 746 N N . LEU A 1 92 ? -8.260 0.977 11.524 1.00 86.56 92 LEU A N 1
ATOM 747 C CA . LEU A 1 92 ? -9.656 1.307 11.779 1.00 86.56 92 LEU A CA 1
ATOM 748 C C . LEU A 1 92 ? -10.408 0.026 12.158 1.00 86.56 92 LEU A C 1
ATOM 750 O O . LEU A 1 92 ? -10.253 -1.003 11.500 1.00 86.56 92 LEU A O 1
ATOM 754 N N . LEU A 1 93 ? -11.245 0.075 13.202 1.00 73.38 93 LEU A N 1
ATOM 755 C CA . LEU A 1 93 ? -12.131 -1.048 13.522 1.00 73.38 93 LEU A CA 1
ATOM 756 C C . LEU A 1 93 ? -13.063 -1.299 12.331 1.00 73.38 93 LEU A C 1
ATOM 758 O O . LEU A 1 93 ? -13.887 -0.455 11.977 1.00 73.38 93 LEU A O 1
ATOM 762 N N . GLU A 1 94 ? -12.894 -2.451 11.694 1.00 67.06 94 GLU A N 1
ATOM 763 C CA . GLU A 1 94 ? -13.531 -2.731 10.416 1.00 67.06 94 GLU A CA 1
ATOM 764 C C . GLU A 1 94 ? -14.984 -3.206 10.571 1.00 67.06 94 GLU A C 1
ATOM 766 O O . GLU A 1 94 ? -15.377 -3.801 11.576 1.00 67.06 94 GLU A O 1
ATOM 771 N N . ALA A 1 95 ? -15.802 -2.912 9.557 1.00 57.22 95 ALA A N 1
ATOM 772 C CA . ALA A 1 95 ? -17.209 -3.292 9.493 1.00 57.22 95 ALA A CA 1
ATOM 773 C C . ALA A 1 95 ? -17.396 -4.818 9.359 1.00 57.22 95 ALA A C 1
ATOM 775 O O . ALA A 1 95 ? -16.461 -5.551 9.057 1.00 57.22 95 ALA A O 1
ATOM 776 N N . ALA A 1 96 ? -18.637 -5.293 9.518 1.00 58.06 96 ALA A N 1
ATOM 777 C CA . ALA A 1 96 ? -19.028 -6.704 9.664 1.00 58.06 96 ALA A CA 1
ATOM 778 C C . ALA A 1 96 ? -18.593 -7.698 8.552 1.00 58.06 96 ALA A C 1
ATOM 780 O O . ALA A 1 96 ? -18.926 -8.879 8.650 1.00 58.06 96 ALA A O 1
ATOM 781 N N . ASN A 1 97 ? -17.894 -7.269 7.492 1.00 71.69 97 ASN A N 1
ATOM 782 C CA . ASN A 1 97 ? -17.398 -8.158 6.437 1.00 71.69 97 ASN A CA 1
ATOM 783 C C . ASN A 1 97 ? -16.132 -7.619 5.719 1.00 71.69 97 ASN A C 1
ATOM 785 O O . ASN A 1 97 ? -16.230 -7.146 4.583 1.00 71.69 97 ASN A O 1
ATOM 789 N N . PRO A 1 98 ? -14.950 -7.690 6.360 1.00 73.00 98 PRO A N 1
ATOM 790 C CA . PRO A 1 98 ? -13.691 -7.166 5.818 1.00 73.00 98 PRO A CA 1
ATOM 791 C C . PRO A 1 98 ? -13.254 -7.872 4.526 1.00 73.00 98 PRO A C 1
ATOM 793 O O . PRO A 1 98 ? -12.810 -7.217 3.592 1.00 73.00 98 PRO A O 1
ATOM 796 N N . GLN A 1 99 ? -13.494 -9.184 4.399 1.00 78.25 99 GLN A N 1
ATOM 797 C CA . GLN A 1 99 ? -13.065 -9.960 3.227 1.00 78.25 99 GLN A CA 1
ATOM 798 C C . GLN A 1 99 ? -13.727 -9.491 1.923 1.00 78.25 99 GLN A C 1
ATOM 800 O O . GLN A 1 99 ? -13.073 -9.307 0.901 1.00 78.25 99 GLN A O 1
ATOM 805 N N . ARG A 1 100 ? -15.043 -9.239 1.951 1.00 83.19 100 ARG A N 1
ATOM 806 C CA . ARG A 1 100 ? -15.730 -8.682 0.775 1.00 83.19 100 ARG A CA 1
ATOM 807 C C . ARG A 1 100 ? -15.223 -7.285 0.447 1.00 83.19 100 ARG A C 1
ATOM 809 O O . ARG A 1 100 ? -15.230 -6.902 -0.720 1.00 83.19 100 ARG A O 1
ATOM 816 N N . LYS A 1 101 ? -14.809 -6.528 1.474 1.00 82.06 101 LYS A N 1
ATOM 817 C CA . LYS A 1 101 ? -14.239 -5.197 1.304 1.00 82.06 101 LYS A CA 1
ATOM 818 C C . LYS A 1 101 ? -12.872 -5.278 0.605 1.00 82.06 101 LYS A C 1
ATOM 820 O O . LYS A 1 101 ? -12.629 -4.559 -0.357 1.00 82.06 101 LYS A O 1
ATOM 825 N N . THR A 1 102 ? -11.982 -6.162 1.044 1.00 84.44 102 THR A N 1
ATOM 826 C CA . THR A 1 102 ? -10.688 -6.363 0.375 1.00 84.44 102 THR A CA 1
ATOM 827 C C . THR A 1 102 ? -10.874 -6.757 -1.087 1.00 84.44 102 THR A C 1
ATOM 829 O O . THR A 1 102 ? -10.235 -6.167 -1.957 1.00 84.44 102 THR A O 1
ATOM 832 N N . ASP A 1 103 ? -11.807 -7.673 -1.363 1.00 87.56 103 ASP A N 1
ATOM 833 C CA . ASP A 1 103 ? -12.034 -8.212 -2.706 1.00 87.56 103 ASP A CA 1
ATOM 834 C C . ASP A 1 103 ? -12.508 -7.132 -3.706 1.00 87.56 103 ASP A C 1
ATOM 836 O O . ASP A 1 103 ? -11.962 -7.024 -4.803 1.00 87.56 103 ASP A O 1
ATOM 840 N N . TRP A 1 104 ? -13.455 -6.253 -3.343 1.00 86.81 104 TRP A N 1
ATOM 841 C CA . TRP A 1 104 ? -13.876 -5.197 -4.286 1.00 86.81 104 TRP A CA 1
ATOM 842 C C . TRP A 1 104 ? -12.787 -4.137 -4.515 1.00 86.81 104 TRP A C 1
ATOM 844 O O . TRP A 1 104 ? -12.691 -3.589 -5.616 1.00 86.81 104 TRP A O 1
ATOM 854 N N . MET A 1 105 ? -11.955 -3.826 -3.508 1.00 85.88 105 MET A N 1
ATOM 855 C CA . MET A 1 105 ? -10.868 -2.853 -3.689 1.00 85.88 105 MET A CA 1
ATOM 856 C C . MET A 1 105 ? -9.772 -3.410 -4.594 1.00 85.88 105 MET A C 1
ATOM 858 O O . MET A 1 105 ? -9.287 -2.673 -5.452 1.00 85.88 105 MET A O 1
ATOM 862 N N . VAL A 1 106 ? -9.429 -4.702 -4.490 1.00 87.50 106 VAL A N 1
ATOM 863 C CA . VAL A 1 106 ? -8.478 -5.306 -5.440 1.00 87.50 106 VAL A CA 1
ATOM 864 C C . VAL A 1 106 ? -9.029 -5.301 -6.865 1.00 87.50 106 VAL A C 1
ATOM 866 O O . VAL A 1 106 ? -8.302 -4.927 -7.783 1.00 87.50 106 VAL A O 1
ATOM 869 N N . GLU A 1 107 ? -10.311 -5.617 -7.070 1.00 88.62 107 GLU A N 1
ATOM 870 C CA . GLU A 1 107 ? -10.940 -5.552 -8.398 1.00 88.62 107 GLU A CA 1
ATOM 871 C C . GLU A 1 107 ? -10.947 -4.129 -8.971 1.00 88.62 107 GLU A C 1
ATOM 873 O O . GLU A 1 107 ? -10.678 -3.927 -10.161 1.00 88.62 107 GLU A O 1
ATOM 878 N N . THR A 1 108 ? -11.203 -3.130 -8.123 1.00 87.50 108 THR A N 1
ATOM 879 C CA . THR A 1 108 ? -11.199 -1.713 -8.514 1.00 87.50 108 THR A CA 1
ATOM 880 C C . THR A 1 108 ? -9.805 -1.271 -8.958 1.00 87.50 108 THR A C 1
ATOM 882 O O . THR A 1 108 ? -9.670 -0.642 -10.009 1.00 87.50 108 THR A O 1
ATOM 885 N N . VAL A 1 109 ? -8.763 -1.647 -8.209 1.00 87.06 109 VAL A N 1
ATOM 886 C CA . VAL A 1 109 ? -7.368 -1.362 -8.577 1.00 87.06 109 VAL A CA 1
ATOM 887 C C . VAL A 1 109 ? -6.983 -2.073 -9.871 1.00 87.06 109 VAL A C 1
ATOM 889 O O . VAL A 1 109 ? -6.375 -1.465 -10.742 1.00 87.06 109 VAL A O 1
ATOM 892 N N . ILE A 1 110 ? -7.345 -3.346 -10.051 1.00 86.25 110 ILE A N 1
ATOM 893 C CA . ILE A 1 110 ? -7.038 -4.072 -11.296 1.00 86.25 110 ILE A CA 1
ATOM 894 C C . ILE A 1 110 ? -7.688 -3.369 -12.494 1.00 86.25 110 ILE A C 1
ATOM 896 O O . ILE A 1 110 ? -7.038 -3.153 -13.519 1.00 86.25 110 ILE A O 1
ATOM 900 N N . SER A 1 111 ? -8.948 -2.960 -12.339 1.00 84.06 111 SER A N 1
ATOM 901 C CA . SER A 1 111 ? -9.712 -2.270 -13.380 1.00 84.06 111 SER A CA 1
ATOM 902 C C . SER A 1 111 ? -9.146 -0.887 -13.718 1.00 84.06 111 SER A C 1
ATOM 904 O O . SER A 1 111 ? -9.238 -0.466 -14.870 1.00 84.06 111 SER A O 1
ATOM 906 N N . SER A 1 112 ? -8.546 -0.177 -12.753 1.00 80.69 112 SER A N 1
ATOM 907 C CA . SER A 1 112 ? -7.951 1.148 -12.987 1.00 80.69 112 SER A CA 1
ATOM 908 C C . SER A 1 112 ? -6.660 1.095 -13.810 1.00 80.69 112 SER A C 1
ATOM 910 O O . SER A 1 112 ? -6.355 2.054 -14.509 1.00 80.69 112 SER A O 1
ATOM 912 N N . GLN A 1 113 ? -5.934 -0.029 -13.784 1.00 69.75 113 GLN A N 1
ATOM 913 C CA . GLN A 1 113 ? -4.676 -0.212 -14.525 1.00 69.75 113 GLN A CA 1
ATOM 914 C C . GLN A 1 113 ? -4.866 -0.602 -16.003 1.00 69.75 113 GLN A C 1
ATOM 916 O O . GLN A 1 113 ? -3.903 -0.572 -16.761 1.00 69.75 113 GLN A O 1
ATOM 921 N N . HIS A 1 114 ? -6.073 -1.009 -16.411 1.00 66.56 114 HIS A N 1
ATOM 922 C CA . HIS A 1 114 ? -6.365 -1.518 -17.764 1.00 66.56 114 HIS A CA 1
ATOM 923 C C . HIS A 1 114 ? -7.124 -0.507 -18.643 1.00 66.56 114 HIS A C 1
ATOM 925 O O . HIS A 1 114 ? -7.717 -0.890 -19.653 1.00 66.56 114 HIS A O 1
ATOM 931 N N . LYS A 1 115 ? -7.160 0.764 -18.240 1.00 54.53 115 LYS A N 1
ATOM 932 C CA . LYS A 1 115 ? -7.927 1.831 -18.887 1.00 54.53 115 LYS A CA 1
ATOM 933 C C . LYS A 1 115 ? -7.004 2.824 -19.577 1.00 54.53 115 LYS A C 1
ATOM 935 O O . LYS A 1 115 ? -7.389 3.277 -20.676 1.00 54.53 115 LYS A O 1
#

Sequence (115 aa):
MVKYDGYDCVCGIEFFMDESIKAANLVRKVNNKIKIPSEVEELVGKAVEHLGMVLSRAPIMTNWYYITYEKDPVLYMYQLWDDYADGDLRILLEAANPQRKTDWMVETVISSQHK

Secondary structure (DSSP, 8-state):
-EE-TT-SBEE---TTT-GGGTT--------TTSPPPGGGGGGTT-EEGGGEEEEEE-SSSTT-EEEEETTEEEEEEE-HHHHHHHTSS-B----S-HHHHHHHHHHHHHHHTT-

Foldseek 3Di:
DDDDPPDFFDADDPCVPDPVNVPDDDDDDADPVDDDDPCVCVQDLFQKPPQKHFHAADPRNRQKTWIAHPVGLTTGIDNCPVCVVVVVMDTDPDDPCSPVVSVVSVVVNVVVNVD

InterPro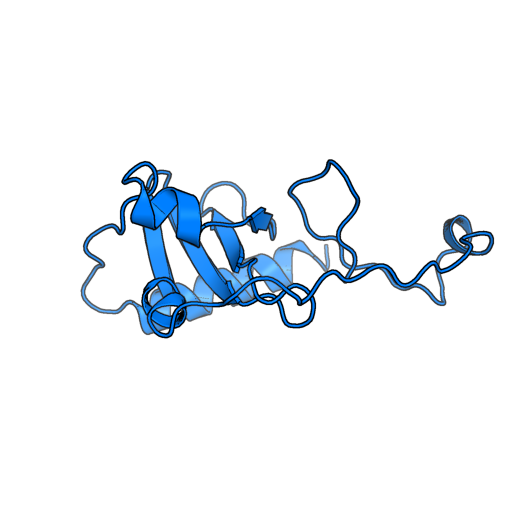 domains:
  IPR003671 Spindlin/spermiogenesis-specific protein [PF02513] (44-80)
  IPR003671 Spindlin/spermiogenesis-specific protein [PTHR10405] (1-111)
  IPR042567 Spindlin/spermiogenesis-specific domain superfamily [G3DSA:2.80.10.70] (1-114)

pLDDT: mean 79.31, std 11.65, range [54.53, 93.19]